Protein AF-A0A5K1BKL2-F1 (afdb_monomer)

Mean predicted aligned error: 4.92 Å

Secondary structure (DSSP, 8-state):
-HHHHHHT--S------TT---S-TTHHHHHHHHHS-TTTGGG----PPPP--SS--TT-TT-TT------

Solvent-accessible surface area (backbone atoms only — not comparable to full-atom values): 5136 Å² total; per-residue (Å²): 107,73,67,46,55,74,75,71,51,65,95,71,84,88,87,78,58,96,92,58,78,84,91,51,94,56,55,65,62,59,48,44,54,53,53,68,32,93,90,52,8,94,76,52,88,78,80,86,76,87,79,79,72,80,91,73,56,97,80,55,87,78,58,78,64,68,77,74,82,78,126

Organism: NCBI:txid210225

Structure (mmCIF, N/CA/C/O backbone):
data_AF-A0A5K1BKL2-F1
#
_entry.id   AF-A0A5K1BKL2-F1
#
loop_
_atom_site.group_PDB
_atom_site.id
_atom_site.type_symbol
_atom_site.label_atom_id
_atom_site.label_alt_id
_atom_site.label_comp_id
_atom_site.label_asym_id
_atom_site.label_entity_id
_atom_site.label_seq_id
_atom_site.pdbx_PDB_ins_code
_atom_site.Cartn_x
_atom_site.Cartn_y
_atom_site.Cartn_z
_atom_site.occupancy
_atom_site.B_iso_or_equiv
_atom_site.auth_seq_id
_atom_site.auth_comp_id
_atom_site.auth_asym_id
_atom_site.auth_atom_id
_atom_site.pdbx_PDB_model_num
ATOM 1 N N . LEU A 1 1 ? -16.425 -2.138 -1.781 1.00 90.56 1 LEU A N 1
ATOM 2 C CA . LEU A 1 1 ? -16.768 -1.700 -0.404 1.00 90.56 1 LEU A CA 1
ATOM 3 C C . LEU A 1 1 ? -17.901 -2.512 0.222 1.00 90.56 1 LEU A C 1
ATOM 5 O O . LEU A 1 1 ? -17.646 -3.149 1.228 1.00 90.56 1 LEU A O 1
ATOM 9 N N . ARG A 1 2 ? -19.101 -2.574 -0.380 1.00 97.38 2 ARG A N 1
ATOM 10 C CA . ARG A 1 2 ? -20.270 -3.288 0.191 1.00 97.38 2 ARG A CA 1
ATOM 11 C C . ARG A 1 2 ? -19.990 -4.740 0.599 1.00 97.38 2 ARG A C 1
ATOM 13 O O . ARG A 1 2 ? -20.256 -5.109 1.727 1.00 97.38 2 ARG A O 1
ATOM 20 N N . VAL A 1 3 ? -19.378 -5.533 -0.282 1.00 97.88 3 VAL A N 1
ATOM 21 C CA . VAL A 1 3 ? -19.027 -6.931 0.039 1.00 97.88 3 VAL A CA 1
ATOM 22 C C . VAL A 1 3 ? -18.037 -7.014 1.205 1.00 97.88 3 VAL A C 1
ATOM 24 O O . VAL A 1 3 ? -18.207 -7.835 2.094 1.00 97.88 3 VAL A O 1
ATOM 27 N N . SER A 1 4 ? -17.032 -6.134 1.247 1.00 97.62 4 SER A N 1
ATOM 28 C CA . SER A 1 4 ? -16.077 -6.105 2.361 1.00 97.62 4 SER A CA 1
ATOM 29 C C . SER A 1 4 ? -16.751 -5.754 3.683 1.00 97.62 4 SER A C 1
ATOM 31 O O . SER A 1 4 ? -16.353 -6.318 4.692 1.00 97.62 4 SER A O 1
ATOM 33 N N . ALA A 1 5 ? -17.751 -4.864 3.681 1.00 97.81 5 ALA A N 1
ATOM 34 C CA . ALA A 1 5 ? -18.498 -4.492 4.883 1.00 97.81 5 ALA A CA 1
ATOM 35 C C . ALA A 1 5 ? -19.232 -5.693 5.501 1.00 97.81 5 ALA A C 1
ATOM 37 O O . ALA A 1 5 ? -19.286 -5.810 6.717 1.00 97.81 5 ALA A O 1
ATOM 38 N N . GLU A 1 6 ? -19.720 -6.613 4.668 1.00 98.06 6 GLU A N 1
ATOM 39 C CA . GLU A 1 6 ? -20.388 -7.835 5.132 1.00 98.06 6 GLU A CA 1
ATOM 40 C C . GLU A 1 6 ? -19.403 -8.950 5.516 1.00 98.06 6 GLU A C 1
ATOM 42 O O . GLU A 1 6 ? -19.675 -9.733 6.420 1.00 98.06 6 GLU A O 1
ATOM 47 N N . VAL A 1 7 ? -18.259 -9.053 4.828 1.00 98.00 7 VAL A N 1
ATOM 48 C CA . VAL A 1 7 ? -17.330 -10.187 5.002 1.00 98.00 7 VAL A CA 1
ATOM 49 C C . VAL A 1 7 ? -16.303 -9.948 6.108 1.00 98.00 7 VAL A C 1
ATOM 51 O O . VAL A 1 7 ? -16.099 -10.818 6.949 1.00 98.00 7 VAL A O 1
ATOM 54 N N . SER A 1 8 ? -15.614 -8.805 6.093 1.00 97.62 8 SER A N 1
ATOM 55 C CA . SER A 1 8 ? -14.510 -8.514 7.025 1.00 97.62 8 SER A CA 1
ATOM 56 C C . SER A 1 8 ? -14.718 -7.245 7.845 1.00 97.62 8 SER A C 1
ATOM 58 O O . SER A 1 8 ? -14.133 -7.117 8.915 1.00 97.62 8 SER A O 1
ATOM 60 N N . ASN A 1 9 ? -15.517 -6.308 7.331 1.00 97.19 9 ASN A N 1
ATOM 61 C CA . ASN A 1 9 ? -15.756 -4.977 7.876 1.00 97.19 9 ASN A CA 1
ATOM 62 C C . ASN A 1 9 ? -14.474 -4.261 8.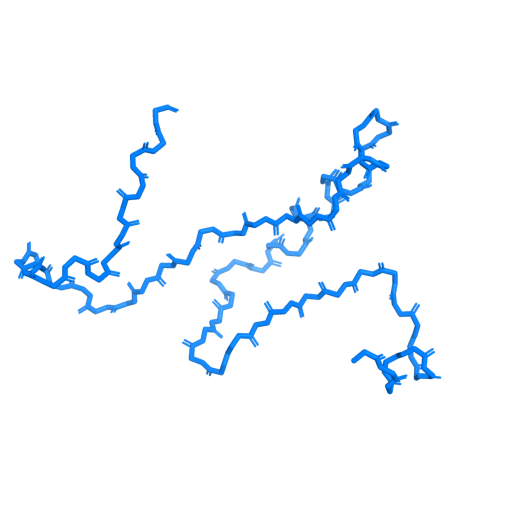347 1.00 97.19 9 ASN A C 1
ATOM 64 O O . ASN A 1 9 ? -14.439 -3.654 9.417 1.00 97.19 9 ASN A O 1
ATOM 68 N N . ALA A 1 10 ? -13.392 -4.383 7.569 1.00 97.00 10 ALA A N 1
ATOM 69 C CA . ALA A 1 10 ? -12.111 -3.785 7.924 1.00 97.00 10 ALA A CA 1
ATOM 70 C C . ALA A 1 10 ? -12.225 -2.247 8.017 1.00 97.00 10 ALA A C 1
ATOM 72 O O . ALA A 1 10 ? -12.835 -1.630 7.139 1.00 97.00 10 ALA A O 1
ATOM 73 N N . PRO A 1 11 ? -11.610 -1.607 9.031 1.00 94.62 11 PRO A N 1
ATOM 74 C CA . PRO A 1 11 ? -11.716 -0.160 9.240 1.00 94.62 11 PRO A CA 1
ATOM 75 C C . PRO A 1 11 ? -10.910 0.659 8.223 1.00 94.62 11 PRO A C 1
ATOM 77 O O . PRO A 1 11 ? -11.106 1.865 8.105 1.00 94.62 11 PRO A O 1
ATOM 80 N N . ILE A 1 12 ? -9.982 0.015 7.512 1.00 95.62 12 ILE A N 1
ATOM 81 C CA . ILE A 1 12 ? -9.070 0.637 6.555 1.00 95.62 12 ILE A CA 1
ATOM 82 C C . ILE A 1 12 ? -9.111 -0.178 5.266 1.00 95.62 12 ILE A C 1
ATOM 84 O O . ILE A 1 12 ? -9.136 -1.410 5.296 1.00 95.62 12 ILE A O 1
ATOM 88 N N . ILE A 1 13 ? -9.116 0.522 4.134 1.00 97.25 13 ILE A N 1
ATOM 89 C CA . ILE A 1 13 ? -9.139 -0.060 2.793 1.00 97.25 13 ILE A CA 1
ATOM 90 C C . ILE A 1 13 ? -7.893 0.408 2.048 1.00 97.25 13 ILE A C 1
ATOM 92 O O . ILE A 1 13 ? -7.622 1.605 1.981 1.00 97.25 13 ILE A O 1
ATOM 96 N N . LEU A 1 14 ? -7.166 -0.540 1.461 1.00 96.69 14 LEU A N 1
ATOM 97 C CA . LEU A 1 14 ? -6.069 -0.270 0.539 1.00 96.69 14 LEU A CA 1
ATOM 98 C C . LEU A 1 14 ? -6.583 -0.418 -0.899 1.00 96.69 14 LEU A C 1
ATOM 100 O O . LEU A 1 14 ? -7.095 -1.479 -1.256 1.00 96.69 14 LEU A O 1
ATOM 104 N N . ASN A 1 15 ? -6.462 0.638 -1.705 1.00 97.00 15 ASN A N 1
ATOM 105 C CA . ASN A 1 15 ? -6.804 0.614 -3.128 1.00 97.00 15 ASN A CA 1
ATOM 106 C C . ASN A 1 15 ? -5.535 0.435 -3.971 1.00 97.00 15 ASN A C 1
ATOM 108 O O . ASN A 1 15 ? -4.567 1.165 -3.760 1.00 97.00 15 ASN A O 1
ATOM 112 N N . VAL A 1 16 ? -5.542 -0.519 -4.903 1.00 96.56 16 VAL A N 1
ATOM 113 C CA . VAL A 1 16 ? -4.404 -0.838 -5.779 1.00 96.56 16 VAL A CA 1
ATOM 114 C C . VAL A 1 16 ? -4.939 -1.214 -7.156 1.00 96.56 16 VAL A C 1
ATOM 116 O O . VAL A 1 16 ? -5.871 -2.016 -7.253 1.00 96.56 16 VAL A O 1
ATOM 119 N N . ASP A 1 17 ? -4.344 -0.642 -8.197 1.00 97.25 17 ASP A N 1
ATOM 120 C CA . ASP A 1 17 ? -4.665 -0.956 -9.588 1.00 97.25 17 ASP A CA 1
ATOM 121 C C . ASP A 1 17 ? -3.951 -2.240 -10.047 1.00 97.25 17 ASP A C 1
ATOM 123 O O . ASP A 1 17 ? -3.017 -2.721 -9.407 1.00 97.25 17 ASP A O 1
ATOM 127 N N . CYS A 1 18 ? -4.405 -2.844 -11.146 1.00 97.56 18 CYS A N 1
ATOM 128 C CA . CYS A 1 18 ? -3.918 -4.155 -11.591 1.00 97.56 18 CYS A CA 1
ATOM 129 C C . CYS A 1 18 ? -2.490 -4.156 -12.164 1.00 97.56 18 CYS A C 1
ATOM 131 O O . CYS A 1 18 ? -1.889 -5.222 -12.288 1.00 97.56 18 CYS A O 1
ATOM 133 N N . ASP A 1 19 ? -1.967 -2.989 -12.523 1.00 95.06 19 ASP A N 1
ATOM 134 C CA . ASP A 1 19 ? -0.620 -2.756 -13.043 1.00 95.06 19 ASP A CA 1
ATOM 135 C C . ASP A 1 19 ? 0.345 -2.218 -11.976 1.00 95.06 19 ASP A C 1
ATOM 137 O O . ASP A 1 19 ? 1.515 -1.974 -12.268 1.00 9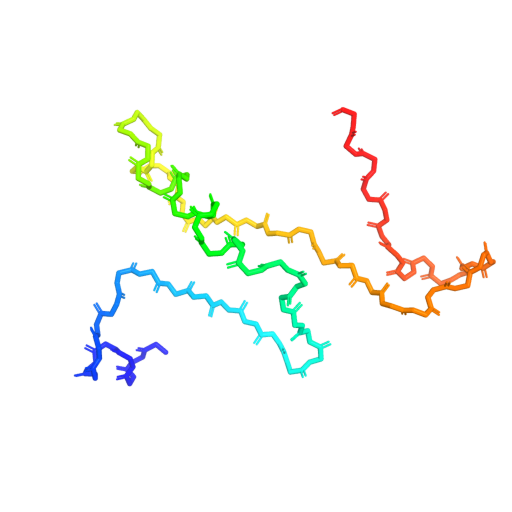5.06 19 ASP A O 1
ATOM 141 N N . MET A 1 20 ? -0.119 -2.101 -10.729 1.00 94.94 20 MET A N 1
ATOM 142 C CA . MET A 1 20 ? 0.675 -1.628 -9.604 1.00 94.94 20 MET A CA 1
ATOM 143 C C . MET A 1 20 ? 0.885 -2.734 -8.571 1.00 94.94 20 MET A C 1
ATOM 145 O O . MET A 1 20 ? 0.018 -3.567 -8.305 1.00 94.94 20 MET A O 1
ATOM 149 N N . TYR A 1 21 ? 2.052 -2.717 -7.932 1.00 94.81 21 TYR A N 1
ATOM 150 C CA . TYR A 1 21 ? 2.370 -3.600 -6.815 1.00 94.81 21 TYR A CA 1
ATOM 151 C C . TYR A 1 21 ? 3.138 -2.848 -5.727 1.00 94.81 21 TYR A C 1
ATOM 153 O O . TYR A 1 21 ? 3.777 -1.826 -5.974 1.00 94.81 21 TYR A O 1
ATOM 161 N N . SER A 1 22 ? 3.067 -3.356 -4.495 1.00 95.19 22 SER A N 1
ATOM 162 C CA . SER A 1 22 ? 3.861 -2.816 -3.392 1.00 95.19 22 SER A CA 1
ATOM 163 C C . SER A 1 22 ? 5.300 -3.315 -3.496 1.00 95.19 22 SER A C 1
ATOM 165 O O . SER A 1 22 ? 5.545 -4.518 -3.571 1.00 95.19 22 SER A O 1
ATOM 167 N N . ASN A 1 23 ? 6.249 -2.384 -3.487 1.00 94.12 23 ASN A N 1
ATOM 168 C CA . ASN A 1 23 ? 7.682 -2.668 -3.538 1.00 94.12 23 ASN A CA 1
ATOM 169 C C . ASN A 1 23 ? 8.335 -2.781 -2.146 1.00 94.12 23 ASN A C 1
ATOM 171 O O . ASN A 1 23 ? 9.497 -3.171 -2.060 1.00 94.12 23 ASN A O 1
ATOM 175 N N . ASP A 1 24 ? 7.599 -2.482 -1.071 1.00 95.94 24 ASP A N 1
ATOM 176 C CA . ASP A 1 24 ? 8.048 -2.632 0.313 1.00 95.94 24 ASP A CA 1
ATOM 177 C C . ASP A 1 24 ? 6.947 -3.262 1.173 1.00 95.94 24 ASP A C 1
ATOM 179 O O . ASP A 1 24 ? 5.866 -2.701 1.363 1.00 95.94 24 ASP A O 1
ATOM 183 N N . SER A 1 25 ? 7.256 -4.417 1.762 1.00 96.38 25 SER A N 1
ATOM 184 C CA . SER A 1 25 ? 6.389 -5.128 2.707 1.00 96.38 25 SER A CA 1
ATOM 185 C C . SER A 1 25 ? 5.937 -4.302 3.923 1.00 96.38 25 SER A C 1
ATOM 187 O O . SER A 1 25 ? 4.922 -4.639 4.532 1.00 96.38 25 SER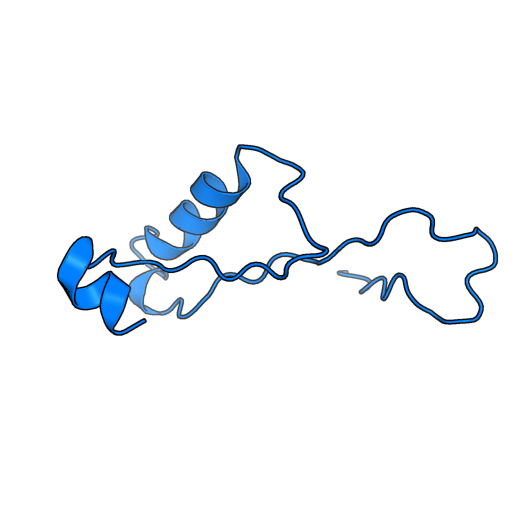 A O 1
ATOM 189 N N . GLN A 1 26 ? 6.650 -3.227 4.277 1.00 97.62 26 GLN A N 1
ATOM 190 C CA . GLN A 1 26 ? 6.298 -2.345 5.392 1.00 97.62 26 GLN A CA 1
ATOM 191 C C . GLN A 1 26 ? 5.267 -1.273 5.024 1.00 97.62 26 GLN A C 1
ATOM 193 O O . GLN A 1 26 ? 4.700 -0.664 5.928 1.00 97.62 26 GLN A O 1
ATOM 198 N N . SER A 1 27 ? 4.935 -1.096 3.739 1.00 95.69 27 SER A N 1
ATOM 199 C CA . SER A 1 27 ? 4.047 -0.018 3.262 1.00 95.69 27 SER A CA 1
ATOM 200 C C . SER A 1 27 ? 2.731 0.081 4.047 1.00 95.69 27 SER A C 1
ATOM 202 O O . SER A 1 27 ? 2.286 1.168 4.409 1.00 95.69 27 SER A O 1
ATOM 204 N N . VAL A 1 28 ? 2.106 -1.061 4.361 1.00 96.19 28 VAL A N 1
ATOM 205 C CA . VAL A 1 28 ? 0.863 -1.092 5.152 1.00 96.19 28 VAL A CA 1
ATOM 206 C C . VAL A 1 28 ? 1.112 -0.627 6.585 1.00 96.19 28 VAL A C 1
ATOM 208 O O . VAL A 1 28 ? 0.342 0.172 7.108 1.00 96.19 28 VAL A O 1
ATOM 211 N N . ARG A 1 29 ? 2.188 -1.097 7.224 1.00 97.50 29 ARG A N 1
ATOM 212 C CA . ARG A 1 29 ? 2.550 -0.700 8.589 1.00 97.50 29 ARG A CA 1
ATOM 213 C C . ARG A 1 29 ? 2.825 0.801 8.668 1.00 97.50 29 ARG A C 1
ATOM 215 O O . ARG A 1 29 ? 2.331 1.450 9.585 1.00 97.50 29 ARG A O 1
ATOM 222 N N . ASP A 1 30 ? 3.549 1.341 7.697 1.00 97.31 30 ASP A N 1
ATOM 223 C CA . ASP A 1 30 ? 3.882 2.763 7.644 1.00 97.31 30 ASP A CA 1
ATOM 224 C C . ASP A 1 30 ? 2.631 3.626 7.452 1.00 97.31 30 ASP A C 1
ATOM 226 O O . ASP A 1 30 ? 2.467 4.635 8.135 1.00 97.31 30 ASP A O 1
ATOM 230 N N . ALA A 1 31 ? 1.687 3.192 6.608 1.00 97.25 31 ALA A N 1
ATOM 231 C CA . ALA A 1 31 ? 0.391 3.856 6.469 1.00 97.25 31 ALA A CA 1
ATOM 232 C C . ALA A 1 31 ? -0.395 3.865 7.791 1.00 97.25 31 ALA A C 1
ATOM 234 O O . ALA A 1 31 ? -0.965 4.888 8.175 1.00 97.25 31 ALA A O 1
ATOM 235 N N . LEU A 1 32 ? -0.407 2.735 8.509 1.00 97.56 32 LEU A N 1
ATOM 236 C CA . LEU A 1 32 ? -1.105 2.611 9.789 1.00 97.56 32 LEU A CA 1
ATOM 237 C C . LEU A 1 32 ? -0.550 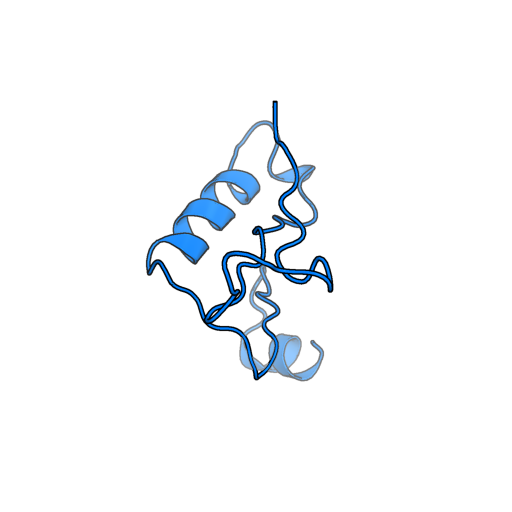3.558 10.855 1.00 97.56 32 LEU A C 1
ATOM 239 O O . LEU A 1 32 ? -1.341 4.065 11.644 1.00 97.56 32 LEU A O 1
ATOM 243 N N . CYS A 1 33 ? 0.752 3.859 10.856 1.00 97.69 33 CYS A N 1
ATOM 244 C CA . CYS A 1 33 ? 1.334 4.833 11.785 1.00 97.69 33 CYS A CA 1
ATOM 245 C C . CYS A 1 33 ? 0.632 6.201 11.712 1.00 97.69 33 CYS A C 1
ATOM 247 O O . CYS A 1 33 ? 0.388 6.809 12.750 1.00 97.69 33 CYS A O 1
ATOM 249 N N . PHE A 1 34 ? 0.242 6.662 10.518 1.00 97.62 34 PHE A N 1
ATOM 250 C CA . PHE A 1 34 ? -0.480 7.931 10.361 1.00 97.62 34 PHE A CA 1
ATOM 251 C C . PHE A 1 34 ? -1.924 7.862 10.859 1.00 97.62 34 PHE A C 1
ATOM 253 O O . PHE A 1 34 ? -2.416 8.82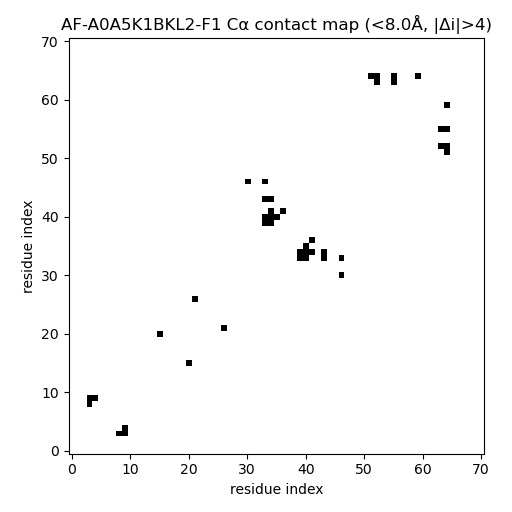6 11.438 1.00 97.62 34 PHE A O 1
ATOM 260 N N . PHE A 1 35 ? -2.615 6.740 10.646 1.00 97.44 35 PHE A N 1
ATOM 261 C CA . PHE A 1 35 ? -3.990 6.560 11.126 1.00 97.44 35 PHE A CA 1
ATOM 262 C C . PHE A 1 35 ? -4.063 6.329 12.640 1.00 97.44 35 PHE A C 1
ATOM 264 O O . PHE A 1 35 ? -5.044 6.711 13.272 1.00 97.44 35 PHE A O 1
ATOM 271 N N . MET A 1 36 ? -3.035 5.705 13.219 1.00 97.00 36 MET A N 1
ATOM 272 C CA . MET A 1 36 ? -2.952 5.389 14.647 1.00 97.00 36 MET A CA 1
ATOM 273 C C . MET A 1 36 ? -2.309 6.502 15.484 1.00 97.00 36 MET A C 1
ATOM 275 O O . MET A 1 36 ? -2.214 6.359 16.701 1.00 97.00 36 MET A O 1
ATOM 279 N N . ASP A 1 37 ? -1.876 7.608 14.872 1.00 97.50 37 ASP A N 1
ATOM 280 C CA . ASP A 1 37 ? -1.344 8.746 15.618 1.00 97.50 37 ASP A CA 1
ATOM 281 C C . ASP A 1 37 ? -2.432 9.372 16.508 1.00 97.50 37 ASP A C 1
ATOM 283 O O . ASP A 1 37 ? -3.479 9.815 16.033 1.00 97.50 37 ASP A O 1
ATOM 287 N N . GLU A 1 38 ? -2.173 9.458 17.812 1.00 97.19 38 GLU A N 1
ATOM 288 C CA . GLU A 1 38 ? -3.159 9.918 18.801 1.00 97.19 38 GLU A CA 1
ATOM 289 C C . GLU A 1 38 ? -3.586 11.384 18.603 1.00 97.19 38 GLU A C 1
ATOM 291 O O . GLU A 1 38 ? -4.668 11.785 19.034 1.00 97.19 38 GLU A O 1
ATOM 296 N N . LYS A 1 39 ? -2.751 12.209 17.956 1.00 96.50 39 LYS A N 1
ATOM 297 C CA . LYS A 1 39 ? -2.984 13.657 17.799 1.00 96.50 39 LYS A CA 1
ATOM 298 C C . LYS A 1 39 ? -3.631 14.015 16.464 1.00 96.50 39 LYS A C 1
ATOM 300 O O . LYS A 1 39 ? -4.336 15.026 16.350 1.00 96.50 39 LYS A O 1
ATOM 305 N N . THR A 1 40 ? -3.319 13.258 15.424 1.00 95.50 40 THR A N 1
ATOM 306 C CA . THR A 1 40 ? -3.624 13.596 14.032 1.00 95.50 40 THR A CA 1
ATOM 307 C C . THR A 1 40 ? -4.364 12.488 13.299 1.00 95.50 40 THR A C 1
ATOM 309 O O . THR A 1 40 ? -5.085 12.810 12.360 1.00 95.50 40 THR A O 1
ATOM 312 N N . GLY A 1 41 ? -4.304 11.234 13.754 1.00 96.56 41 GLY A N 1
ATOM 313 C CA . GLY A 1 41 ? -4.874 10.088 13.045 1.00 96.56 41 GLY A CA 1
ATOM 314 C C . GLY A 1 41 ? -6.377 10.186 12.809 1.00 96.56 41 GLY A C 1
ATOM 315 O O . GLY A 1 41 ? -6.850 9.887 11.717 1.00 96.56 41 GLY A O 1
ATOM 316 N N . SER A 1 42 ? -7.127 10.749 13.762 1.00 95.81 42 SER A N 1
ATOM 317 C CA . SER A 1 42 ? -8.569 11.017 13.609 1.00 95.81 42 SER A CA 1
ATOM 318 C C . SER A 1 42 ? -8.911 12.057 12.533 1.00 95.81 42 SER A C 1
ATOM 320 O O . SER A 1 42 ? -10.067 12.167 12.129 1.00 95.81 42 SER A O 1
ATOM 322 N N . ARG A 1 43 ? -7.921 12.826 12.065 1.00 97.25 43 ARG A N 1
ATOM 323 C CA . ARG A 1 43 ? -8.045 13.819 10.987 1.00 97.25 43 ARG A CA 1
ATOM 324 C C . ARG A 1 43 ? -7.473 13.318 9.657 1.00 97.25 43 ARG A C 1
ATOM 326 O O . ARG A 1 43 ? -7.592 14.017 8.653 1.00 97.25 43 ARG A O 1
ATOM 333 N N . THR A 1 44 ? -6.877 12.128 9.634 1.00 96.75 44 THR A N 1
ATOM 334 C CA . THR A 1 44 ? -6.304 11.521 8.431 1.00 96.75 44 THR A CA 1
ATOM 335 C C . THR A 1 44 ? -7.373 10.706 7.712 1.00 96.75 44 THR A C 1
ATOM 337 O O . THR A 1 44 ? -7.790 9.655 8.190 1.00 96.75 44 THR A O 1
ATOM 340 N N . ALA A 1 45 ? -7.822 11.180 6.548 1.00 96.31 45 ALA A N 1
ATOM 341 C CA . ALA A 1 45 ? -8.805 10.460 5.734 1.00 96.31 45 ALA A CA 1
ATOM 342 C C . ALA A 1 45 ? -8.167 9.361 4.867 1.00 96.31 45 ALA A C 1
ATOM 344 O O . ALA A 1 45 ? -8.748 8.293 4.694 1.00 96.31 45 ALA A O 1
ATOM 345 N N . PHE A 1 46 ? -6.976 9.618 4.318 1.00 97.31 46 PHE A N 1
ATOM 346 C CA . PHE A 1 46 ? -6.205 8.662 3.525 1.00 97.31 46 PHE A CA 1
ATOM 347 C C . PHE A 1 46 ? -4.709 8.995 3.576 1.00 97.31 46 PHE A C 1
ATOM 349 O O . PHE A 1 46 ? -4.329 10.141 3.816 1.00 97.31 46 PHE A O 1
ATOM 356 N N . VAL A 1 47 ? -3.870 7.989 3.325 1.00 96.94 47 VAL A N 1
ATOM 357 C CA . VAL A 1 47 ? -2.420 8.137 3.144 1.00 96.94 47 VAL A CA 1
ATOM 358 C C . VAL A 1 47 ? -2.110 7.841 1.683 1.00 96.94 47 VAL A C 1
ATOM 360 O O . VAL A 1 47 ? -2.386 6.742 1.204 1.00 96.94 47 VAL A O 1
ATOM 363 N N . GLN A 1 48 ? -1.566 8.827 0.972 1.00 96.00 48 GLN A N 1
ATOM 364 C CA . GLN A 1 48 ? -1.190 8.676 -0.429 1.00 96.00 48 GLN A CA 1
ATOM 365 C C . GLN A 1 48 ? 0.273 8.249 -0.532 1.00 96.00 48 GLN A C 1
ATOM 367 O O . GLN A 1 48 ? 1.161 8.948 -0.048 1.00 96.00 48 GLN A O 1
ATOM 372 N N . PHE A 1 49 ? 0.519 7.136 -1.218 1.00 93.69 49 PHE A N 1
ATOM 373 C CA . PHE A 1 49 ? 1.870 6.731 -1.596 1.00 93.69 49 PHE A CA 1
ATOM 374 C C . PHE A 1 49 ? 2.214 7.279 -2.986 1.00 93.69 49 PHE A C 1
ATOM 376 O O . PHE A 1 49 ? 1.335 7.331 -3.857 1.00 93.69 49 PHE A O 1
ATOM 383 N N . PRO A 1 50 ? 3.474 7.685 -3.221 1.00 91.62 50 PRO A N 1
ATOM 384 C CA . PRO A 1 50 ? 3.926 8.028 -4.559 1.00 91.62 50 PRO A CA 1
ATOM 385 C C . PRO A 1 50 ? 3.913 6.774 -5.436 1.00 91.62 50 PRO A C 1
ATOM 387 O O . PRO A 1 50 ? 4.459 5.736 -5.058 1.00 91.62 50 PRO A O 1
ATOM 390 N N . GLN A 1 51 ? 3.308 6.873 -6.616 1.00 90.06 51 GLN A N 1
ATOM 391 C CA . GLN A 1 51 ? 3.400 5.826 -7.627 1.00 90.06 51 GLN A CA 1
ATOM 392 C C . GLN A 1 51 ? 4.718 5.991 -8.385 1.00 90.06 51 GLN A C 1
ATOM 394 O O . GLN A 1 51 ? 5.065 7.093 -8.803 1.00 90.06 51 GLN A O 1
ATOM 399 N N . ARG A 1 52 ? 5.477 4.902 -8.523 1.00 89.31 52 ARG A N 1
ATOM 400 C CA . ARG A 1 52 ? 6.707 4.865 -9.318 1.00 89.31 52 ARG A CA 1
ATOM 401 C C . ARG A 1 52 ? 6.526 3.839 -10.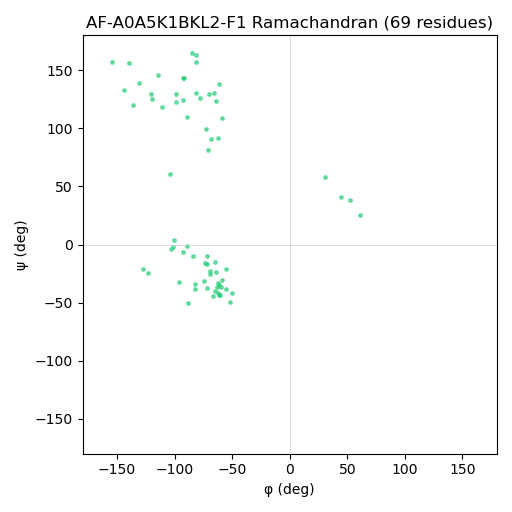418 1.00 89.31 52 ARG A C 1
ATOM 403 O O . ARG A 1 52 ? 6.202 2.694 -10.120 1.00 89.31 52 ARG A O 1
ATOM 410 N N . PHE A 1 53 ? 6.740 4.265 -11.656 1.00 90.31 53 PHE A N 1
ATOM 411 C CA . PHE A 1 53 ? 6.656 3.394 -12.819 1.00 90.31 53 PHE A CA 1
ATOM 412 C C . PHE A 1 53 ? 8.029 2.817 -13.151 1.00 90.31 53 PHE A C 1
ATOM 414 O O . PHE A 1 53 ? 9.054 3.493 -13.031 1.00 90.31 53 PHE A O 1
ATOM 421 N N . ASP A 1 54 ? 8.037 1.564 -13.587 1.00 89.69 54 ASP A N 1
ATOM 422 C CA . ASP A 1 54 ? 9.247 0.888 -14.035 1.00 89.69 54 ASP A CA 1
ATOM 423 C C . ASP A 1 54 ? 9.543 1.183 -15.513 1.00 89.69 54 ASP A C 1
ATOM 425 O O . ASP A 1 54 ? 8.688 1.636 -16.273 1.00 89.69 54 ASP A O 1
ATOM 429 N N . ASN A 1 55 ? 10.773 0.882 -15.944 1.00 89.50 55 ASN A N 1
ATOM 430 C CA . ASN A 1 55 ? 11.227 0.983 -17.341 1.00 89.50 55 ASN A CA 1
ATOM 431 C C . ASN A 1 55 ? 11.173 2.391 -17.963 1.00 89.50 55 ASN A C 1
ATOM 433 O O . ASN A 1 55 ? 11.138 2.537 -19.187 1.00 89.50 55 ASN A O 1
ATOM 437 N N . ILE A 1 56 ? 11.241 3.432 -17.137 1.00 90.81 56 ILE A N 1
ATOM 438 C CA . ILE A 1 56 ? 11.363 4.814 -17.604 1.00 90.81 56 ILE A CA 1
ATOM 439 C C . ILE A 1 56 ? 12.753 5.034 -18.207 1.00 90.81 56 ILE A C 1
ATOM 441 O O . ILE A 1 56 ? 13.780 4.699 -17.610 1.00 90.81 56 ILE A O 1
ATOM 445 N N . THR A 1 57 ? 12.803 5.594 -19.415 1.00 89.94 57 THR A N 1
ATOM 446 C CA . THR A 1 57 ? 14.075 5.867 -20.098 1.00 89.94 57 THR A CA 1
ATOM 447 C C . THR A 1 57 ? 14.710 7.168 -19.601 1.00 89.94 57 THR A C 1
ATOM 449 O O . THR A 1 57 ? 14.020 8.064 -19.132 1.00 89.94 57 THR A O 1
ATOM 452 N N . LYS A 1 58 ? 16.034 7.322 -19.761 1.00 87.69 58 LYS A N 1
ATOM 453 C CA . LYS A 1 58 ? 16.729 8.584 -19.424 1.00 87.69 58 LYS A CA 1
ATOM 454 C C . LYS A 1 58 ? 16.193 9.795 -20.196 1.00 87.69 58 LYS A C 1
ATOM 456 O O . LYS A 1 58 ? 16.256 10.907 -19.690 1.00 87.69 58 LYS A O 1
ATOM 461 N N . ASN A 1 59 ? 15.697 9.568 -21.411 1.00 89.88 59 ASN A N 1
ATOM 462 C CA . ASN A 1 59 ? 15.087 10.585 -22.258 1.00 89.88 59 ASN A CA 1
ATOM 463 C C . ASN A 1 59 ? 13.565 10.405 -22.223 1.00 89.88 59 ASN A C 1
ATOM 465 O O . ASN A 1 59 ? 12.949 10.105 -23.246 1.00 89.88 59 ASN A O 1
ATOM 469 N N . ASP A 1 60 ? 12.975 10.521 -21.033 1.00 87.50 60 ASP A N 1
ATOM 470 C CA . ASP A 1 60 ? 11.529 10.421 -20.832 1.00 87.50 60 ASP A CA 1
ATOM 471 C C . ASP A 1 60 ? 10.812 11.654 -21.398 1.00 87.50 60 ASP A C 1
ATOM 473 O O . ASP A 1 60 ? 10.491 12.606 -20.695 1.00 87.50 60 ASP A O 1
ATOM 477 N N . ILE A 1 61 ? 10.586 11.649 -22.711 1.00 90.12 61 ILE A N 1
ATOM 478 C CA . ILE A 1 61 ? 9.908 12.744 -23.415 1.00 90.12 61 ILE A CA 1
ATOM 479 C C . ILE A 1 61 ? 8.403 12.817 -23.121 1.00 90.12 61 ILE A C 1
ATOM 481 O O . ILE A 1 61 ? 7.758 13.773 -23.546 1.00 90.12 61 ILE A O 1
ATOM 485 N N . TYR A 1 62 ? 7.844 11.808 -22.449 1.00 88.56 62 TYR A N 1
ATOM 486 C CA . TYR A 1 62 ? 6.419 11.722 -22.128 1.00 88.56 62 TYR A CA 1
ATOM 487 C C . TYR A 1 62 ? 6.112 12.105 -20.678 1.00 88.56 62 TYR A C 1
ATOM 489 O O . TYR A 1 62 ? 4.941 12.114 -20.310 1.00 88.56 62 TYR A O 1
ATOM 497 N N . ASP A 1 63 ? 7.142 12.426 -19.886 1.00 84.94 63 ASP A N 1
ATOM 498 C CA . ASP A 1 63 ? 7.027 12.795 -18.471 1.00 84.94 63 ASP A CA 1
ATOM 499 C C . ASP A 1 63 ? 6.226 11.762 -17.652 1.00 84.94 63 ASP A C 1
ATOM 501 O O . ASP A 1 63 ? 5.429 12.085 -16.772 1.00 84.94 63 ASP A O 1
ATOM 505 N N . ALA A 1 64 ? 6.424 10.478 -17.971 1.00 85.75 64 ALA A N 1
ATOM 506 C CA . ALA A 1 64 ? 5.716 9.370 -17.340 1.00 85.75 64 ALA A CA 1
ATOM 507 C C . ALA A 1 64 ? 6.134 9.175 -15.875 1.00 85.75 64 ALA A C 1
ATOM 509 O O . ALA A 1 64 ? 5.370 8.636 -15.077 1.00 85.75 64 ALA A O 1
ATOM 510 N N . SER A 1 65 ? 7.345 9.607 -15.508 1.00 81.19 65 SER A N 1
ATOM 511 C CA . SER A 1 65 ? 7.838 9.489 -14.130 1.00 81.19 65 SER A CA 1
ATOM 512 C C . SER A 1 65 ? 7.129 10.391 -13.123 1.00 81.19 65 SER A C 1
ATOM 514 O O . SER A 1 65 ? 7.183 10.071 -11.936 1.00 81.19 65 SER A O 1
ATOM 516 N N . LEU A 1 66 ? 6.505 11.490 -13.582 1.00 70.06 66 LEU A N 1
ATOM 517 C CA . LEU A 1 66 ? 5.925 12.562 -12.764 1.00 70.06 66 LEU A CA 1
ATOM 518 C C . LEU A 1 66 ? 6.683 12.750 -11.436 1.00 70.06 66 LEU A C 1
ATOM 520 O O . LEU A 1 66 ? 6.129 12.593 -10.343 1.00 70.06 66 LEU A O 1
ATOM 524 N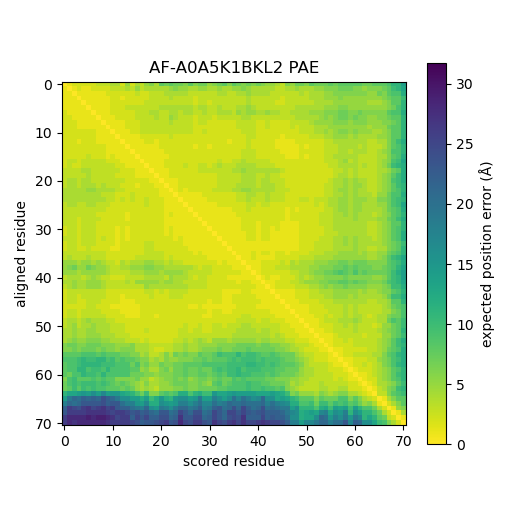 N . LEU A 1 67 ? 7.988 13.030 -11.529 1.00 68.44 67 LEU A N 1
ATOM 525 C CA . LEU A 1 67 ? 8.841 13.264 -10.367 1.00 68.44 67 LEU A CA 1
ATOM 526 C C . LEU A 1 67 ? 8.425 14.583 -9.703 1.00 68.44 67 LEU A C 1
ATOM 528 O O . LEU A 1 67 ? 8.922 15.656 -10.039 1.00 68.44 67 LEU A O 1
ATOM 532 N N . LEU A 1 68 ? 7.500 14.506 -8.745 1.00 59.44 68 LEU A N 1
ATOM 533 C CA . LEU A 1 68 ? 7.252 15.588 -7.799 1.00 59.44 68 LEU A CA 1
ATOM 534 C C . LEU A 1 68 ? 8.560 15.850 -7.047 1.00 59.44 68 LEU A C 1
ATOM 536 O O . LEU A 1 68 ? 8.986 15.036 -6.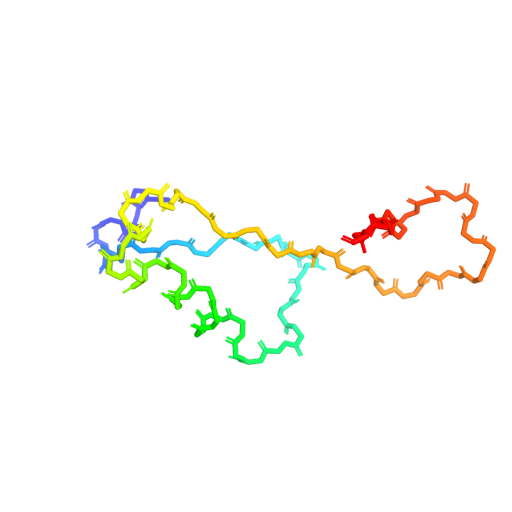226 1.00 59.44 68 LEU A O 1
ATOM 540 N N . PHE A 1 69 ? 9.195 16.987 -7.329 1.00 52.31 69 PHE A N 1
ATOM 541 C CA . PHE A 1 69 ? 10.210 17.556 -6.453 1.00 52.31 69 PHE A CA 1
ATOM 542 C C . PHE A 1 69 ? 9.525 17.879 -5.122 1.00 52.31 69 PHE A C 1
ATOM 544 O O . PHE A 1 69 ? 8.913 18.932 -4.960 1.00 52.31 69 PHE A O 1
ATOM 551 N N . THR A 1 70 ? 9.555 16.939 -4.183 1.00 43.81 70 THR A N 1
ATOM 552 C CA . THR A 1 70 ? 9.349 17.260 -2.776 1.00 43.81 70 THR A CA 1
ATOM 553 C C . THR A 1 70 ? 10.616 17.978 -2.325 1.00 43.81 70 THR A C 1
ATOM 555 O O . THR A 1 70 ? 11.643 17.322 -2.131 1.00 43.81 70 THR A O 1
ATOM 558 N N . GLU A 1 71 ? 10.570 19.310 -2.263 1.00 37.66 71 GLU A N 1
ATOM 559 C CA . GLU A 1 71 ? 11.487 20.060 -1.394 1.00 37.66 71 GLU A CA 1
ATOM 560 C C . GLU A 1 71 ? 11.276 19.666 0.074 1.00 37.66 71 GLU A C 1
ATOM 562 O O . GLU A 1 71 ? 10.110 19.401 0.458 1.00 37.66 71 GLU A O 1
#

Sequence (71 aa):
LRVSAEVSNAPIILNVDCDMYSNDSQSVRDALCFFMDEKTGSRTAFVQFPQRFDNITKNDIYDASLLLFTE

Foldseek 3Di:
DVVCCVPPNDPDDDDDDPQDDDPDPCVVVVQVCCLPPPPHNVVDPGDDDDDADPPQDPPNVVCPRVPPPPD

Radius of gyration: 16.08 Å; Cα contacts (8 Å, |Δi|>4): 22; chains: 1; bounding box: 37×30×42 Å

pLDDT: mean 91.25, std 12.05, 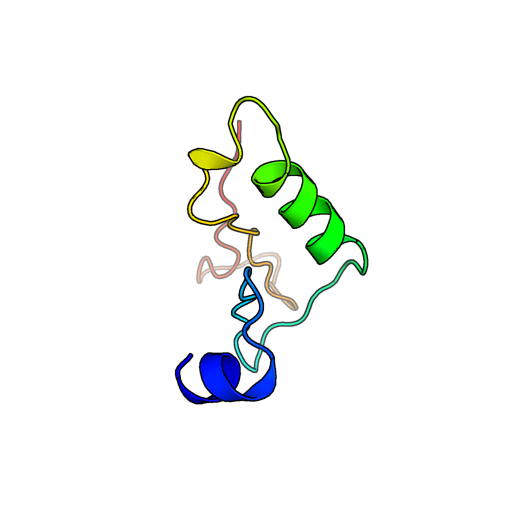range [37.66, 98.06]

InterPro domains:
  IPR005150 Cellulose synthase [PF03552] (1-68)